Protein AF-A0A1J6I5M6-F1 (afdb_monomer)

Mean predicted aligned error: 16.81 Å

pLDDT: mean 74.79, std 13.59, range [48.59, 91.69]

Foldseek 3Di:
DDDDPPPPDDPPDDPPDPPPPPPPPPDPPDPDPDPPVVVVVVVVVVVVVVVLVVVLVVLLVVLVVCCVPPNPDPVSVVSVVVSVVSDDPVVSVVVVVVVVVVVD

InterPro domains:
  IPR003213 Cytochrome c oxidase, subunit VIb [PTHR46281] (52-98)
  IPR036549 Cytochrome c oxidase subunit 6B/Cytochrome c oxidase assembly factor 6-like superfamily [G3DSA:1.10.10.140] (27-102)
  IPR036549 Cytochrome c oxidase subunit 6B/Cytochrome c oxidase assembly factor 6-like superfamily [SSF47694] (51-98)
  IPR048280 Cytochrome oxidase c subunit VIb-like [PF02297] (52-100)

Secondary structure (DSSP, 8-state):
-----TT------PPPPP-------PPPPPPPTTSHHHHHHHHHHHHHHHHHHHHHHHHHHHHHHHHHHH-S-HHHHHHHHHHHHHS-HHHHHHHHHHHHHHT-

Organism: Nicotiana attenuata (NCBI:txid49451)

Radius of gyration: 31.46 Å; Cα contacts (8 Å, |Δi|>4): 23; chains: 1; bounding box: 78×56×49 Å

Sequence (104 aa):
MRARDVNKVAKGQQAPRPVHETGTVSKPPPPSSTDHQFETEERAKANAIADEIRHCYARFRHYHRCLEEKGKDSECEKIKKDYKSSCPSEWIEKWHEENVVRSR

Solvent-accessible surface area (backbone atoms only — not comparable to full-atom values): 6620 Å² total; per-residue (Å²): 139,82,84,80,78,82,83,76,66,80,82,74,79,76,74,79,76,76,83,78,74,80,72,81,72,74,75,75,76,79,77,78,88,80,66,71,66,61,62,52,50,54,50,48,49,55,48,53,52,52,50,51,53,50,54,41,52,54,46,50,51,48,31,53,52,36,40,73,78,68,37,96,39,75,66,36,54,49,46,47,52,53,39,62,73,74,33,66,66,74,58,54,54,56,49,51,55,50,51,57,60,74,74,107

Structure (mmCIF, N/CA/C/O backbone):
data_AF-A0A1J6I5M6-F1
#
_entry.id   AF-A0A1J6I5M6-F1
#
loop_
_atom_site.group_PDB
_atom_site.id
_atom_site.type_symbol
_atom_site.label_atom_id
_atom_site.label_alt_id
_atom_site.label_comp_id
_atom_site.label_asym_id
_atom_site.label_entity_id
_atom_site.label_seq_id
_atom_site.pdbx_PDB_ins_code
_atom_site.Cartn_x
_atom_site.Cartn_y
_atom_site.Cartn_z
_atom_site.occupancy
_atom_site.B_iso_or_equiv
_atom_site.auth_seq_id
_atom_site.auth_comp_id
_atom_site.auth_asym_id
_atom_site.auth_atom_id
_atom_site.pdbx_PDB_model_num
ATOM 1 N N . MET A 1 1 ? 64.372 -48.631 20.720 1.00 51.47 1 MET A N 1
ATOM 2 C CA . MET A 1 1 ? 63.480 -47.461 20.557 1.00 51.47 1 MET A CA 1
ATOM 3 C C . MET A 1 1 ? 64.326 -46.198 20.613 1.00 51.47 1 MET A C 1
ATOM 5 O O . MET A 1 1 ? 65.025 -46.011 21.598 1.00 51.47 1 MET A O 1
ATOM 9 N N . ARG A 1 2 ? 64.316 -45.354 19.577 1.00 56.97 2 ARG A N 1
ATOM 10 C CA . ARG A 1 2 ? 64.798 -43.968 19.688 1.00 56.97 2 ARG A CA 1
ATOM 11 C C . ARG A 1 2 ? 63.613 -43.066 19.372 1.00 56.97 2 ARG A C 1
ATOM 13 O O . ARG A 1 2 ? 63.184 -43.007 18.224 1.00 56.97 2 ARG A O 1
ATOM 20 N N . ALA A 1 3 ? 63.031 -42.472 20.410 1.00 59.72 3 ALA A N 1
ATOM 21 C CA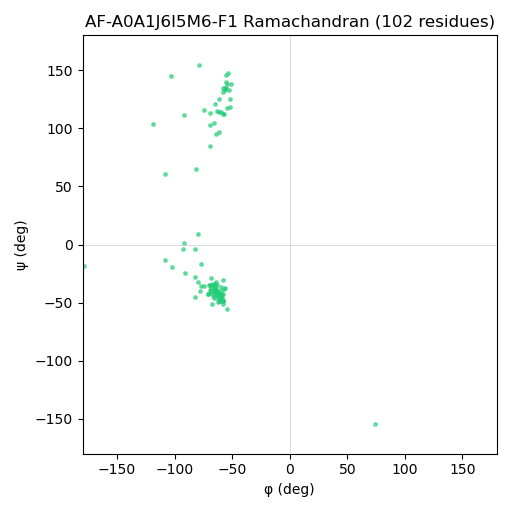 . ALA A 1 3 ? 61.957 -41.501 20.268 1.00 59.72 3 ALA A CA 1
ATOM 22 C C . ALA A 1 3 ? 62.497 -40.300 19.478 1.00 59.72 3 ALA A C 1
ATOM 24 O O . ALA A 1 3 ? 63.543 -39.753 19.828 1.00 59.72 3 ALA A O 1
ATOM 25 N N . ARG A 1 4 ? 61.838 -39.932 18.375 1.00 64.50 4 ARG A N 1
ATOM 26 C CA . ARG A 1 4 ? 62.148 -38.682 17.674 1.00 64.50 4 ARG A CA 1
ATOM 27 C C . ARG A 1 4 ? 61.577 -37.544 18.514 1.00 64.50 4 ARG A C 1
ATOM 29 O O . ARG A 1 4 ? 60.369 -37.482 18.711 1.00 64.50 4 ARG A O 1
ATOM 36 N N . ASP A 1 5 ? 62.458 -36.696 19.031 1.00 65.00 5 ASP A N 1
ATOM 37 C CA . ASP A 1 5 ? 62.101 -35.499 19.786 1.00 65.00 5 ASP A CA 1
ATOM 38 C C . ASP A 1 5 ? 61.382 -34.509 18.854 1.00 65.00 5 ASP A C 1
ATOM 40 O O . ASP A 1 5 ? 61.990 -33.901 17.973 1.00 65.00 5 ASP A O 1
ATOM 44 N N . VAL A 1 6 ? 60.059 -34.401 18.999 1.00 62.06 6 VAL A N 1
ATOM 45 C CA . VAL A 1 6 ? 59.201 -33.510 18.195 1.00 62.06 6 VAL A CA 1
ATOM 46 C C . VAL A 1 6 ? 59.238 -32.054 18.680 1.00 62.06 6 VAL A C 1
ATOM 48 O O . VAL A 1 6 ? 58.472 -31.224 18.199 1.00 62.06 6 VAL A O 1
ATOM 51 N N . ASN A 1 7 ? 60.138 -31.717 19.612 1.00 57.97 7 ASN A N 1
ATOM 52 C CA . ASN A 1 7 ? 60.205 -30.405 20.258 1.00 57.97 7 ASN A CA 1
ATOM 53 C C . ASN A 1 7 ? 61.149 -29.413 19.547 1.00 57.97 7 ASN A C 1
ATOM 55 O O . ASN A 1 7 ? 61.297 -28.266 19.960 1.00 57.97 7 ASN A O 1
ATOM 59 N N . LYS A 1 8 ? 61.767 -29.824 18.431 1.00 61.44 8 LYS A N 1
ATOM 60 C CA . LYS A 1 8 ? 62.542 -28.959 17.525 1.00 61.44 8 LYS A CA 1
ATOM 61 C C . LYS A 1 8 ? 61.805 -28.731 16.206 1.00 61.44 8 LYS A C 1
ATOM 63 O O . LYS A 1 8 ? 62.306 -29.059 15.134 1.00 61.44 8 LYS A O 1
ATOM 68 N N . VAL A 1 9 ? 60.618 -28.134 16.266 1.00 64.50 9 VAL A N 1
ATOM 69 C CA . VAL A 1 9 ? 60.074 -27.428 15.100 1.00 64.50 9 VAL A CA 1
ATOM 70 C C . VAL A 1 9 ? 60.512 -25.970 15.199 1.00 64.50 9 VAL A C 1
ATOM 72 O O . VAL A 1 9 ? 60.108 -25.237 16.099 1.00 64.50 9 VAL A O 1
ATOM 75 N N . ALA A 1 10 ? 61.399 -25.542 14.301 1.00 62.53 10 ALA A N 1
ATOM 76 C CA . ALA A 1 10 ? 61.684 -24.124 14.152 1.00 62.53 10 ALA A CA 1
ATOM 77 C C . ALA A 1 10 ? 60.385 -23.452 13.698 1.00 62.53 10 ALA A C 1
ATOM 79 O O . ALA A 1 10 ? 59.868 -23.748 12.620 1.00 62.53 10 ALA A O 1
ATOM 80 N N . LYS A 1 11 ? 59.823 -22.586 14.543 1.00 61.78 11 LYS A N 1
ATOM 81 C CA . LYS A 1 11 ? 58.653 -21.778 14.207 1.00 61.78 11 LYS A CA 1
ATOM 82 C C . LYS A 1 11 ? 59.104 -20.751 13.168 1.00 61.78 11 LYS A C 1
ATOM 84 O O . LYS A 1 11 ? 59.543 -19.661 13.521 1.00 61.78 11 LYS A O 1
A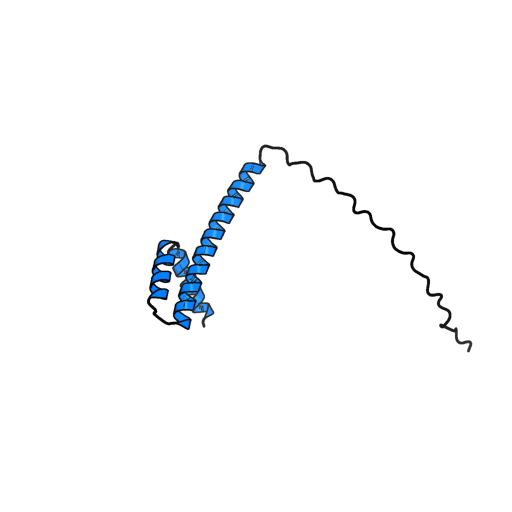TOM 89 N N . GLY A 1 12 ? 59.096 -21.152 11.897 1.00 63.09 12 GLY A N 1
ATOM 90 C CA . GLY A 1 12 ? 59.423 -20.279 10.779 1.00 63.09 12 GLY A CA 1
ATOM 91 C C . GLY A 1 12 ? 58.533 -19.047 10.858 1.00 63.09 12 GLY A C 1
ATOM 92 O O . GLY A 1 12 ? 57.308 -19.162 10.840 1.00 63.09 12 GLY A O 1
ATOM 93 N N . GLN A 1 13 ? 59.137 -17.875 11.023 1.00 65.88 13 GLN A N 1
ATOM 94 C CA . GLN A 1 13 ? 58.399 -16.627 10.928 1.00 65.88 13 GLN A CA 1
ATOM 95 C C . GLN A 1 13 ? 57.997 -16.465 9.466 1.00 65.88 13 GLN A C 1
ATOM 97 O O . GLN A 1 13 ? 58.846 -16.343 8.585 1.00 65.88 13 GLN A O 1
ATOM 102 N N . GLN A 1 14 ? 56.698 -16.539 9.197 1.00 64.31 14 GLN A N 1
ATOM 103 C CA . GLN A 1 14 ? 56.176 -16.251 7.873 1.00 64.31 14 GLN A CA 1
ATOM 104 C C . GLN A 1 14 ? 56.434 -14.769 7.588 1.00 64.31 14 GLN A C 1
ATOM 106 O O . GLN A 1 14 ? 56.005 -13.914 8.363 1.00 64.31 14 GLN A O 1
ATOM 111 N N . ALA A 1 15 ? 57.172 -14.472 6.515 1.00 65.62 15 ALA A N 1
ATOM 112 C CA . ALA A 1 15 ? 57.421 -13.094 6.108 1.00 65.62 15 ALA A CA 1
ATOM 113 C C . ALA A 1 15 ? 56.075 -12.359 5.938 1.00 65.62 15 ALA A C 1
ATOM 115 O O . ALA A 1 15 ? 55.127 -12.959 5.410 1.00 65.62 15 ALA A O 1
ATOM 116 N N . PRO A 1 16 ? 55.954 -11.095 6.387 1.00 69.19 16 PRO A N 1
ATOM 117 C CA . PRO A 1 16 ? 54.739 -10.330 6.164 1.00 69.19 16 PRO A CA 1
ATOM 118 C C . PRO A 1 16 ? 54.452 -10.293 4.663 1.00 69.19 16 PRO A C 1
ATOM 120 O O . PRO A 1 16 ? 55.356 -10.059 3.858 1.00 69.19 16 PRO A O 1
ATOM 123 N N . ARG A 1 17 ? 53.200 -10.566 4.281 1.00 57.75 17 ARG A N 1
ATOM 124 C CA . ARG A 1 17 ? 52.790 -10.464 2.877 1.00 57.75 17 ARG A CA 1
ATOM 125 C C . ARG A 1 17 ? 53.119 -9.049 2.379 1.00 57.75 17 ARG A C 1
ATOM 127 O O . ARG A 1 17 ? 52.814 -8.100 3.105 1.00 57.75 17 ARG A O 1
ATOM 134 N N . PRO A 1 18 ? 53.715 -8.889 1.182 1.00 69.19 18 PRO A N 1
ATOM 135 C CA . PRO A 1 18 ? 53.883 -7.569 0.595 1.00 69.19 18 PRO A CA 1
ATOM 136 C C . PRO A 1 18 ? 52.513 -6.896 0.507 1.00 69.19 18 PRO A C 1
ATOM 138 O O . PRO A 1 18 ? 51.503 -7.555 0.238 1.00 69.19 18 PRO A O 1
ATOM 141 N N . VAL A 1 19 ? 52.478 -5.598 0.796 1.00 61.72 19 VAL A N 1
ATOM 142 C CA . VAL A 1 19 ? 51.256 -4.799 0.721 1.00 61.72 19 VAL A CA 1
ATOM 143 C C . VAL A 1 19 ? 50.765 -4.886 -0.721 1.00 61.72 19 VAL A C 1
ATOM 145 O O . VAL A 1 19 ? 51.467 -4.470 -1.638 1.00 61.72 19 VAL A O 1
ATOM 148 N N . HIS A 1 20 ? 49.608 -5.507 -0.941 1.00 64.88 20 HIS A N 1
ATOM 149 C CA . HIS A 1 20 ? 48.981 -5.468 -2.253 1.00 64.88 20 HIS A CA 1
ATOM 150 C C . HIS A 1 20 ? 48.506 -4.032 -2.451 1.00 64.88 20 HIS A C 1
ATOM 152 O O . HIS A 1 20 ? 47.519 -3.621 -1.840 1.00 64.88 20 HIS A O 1
ATOM 158 N N . GLU A 1 21 ? 49.237 -3.250 -3.241 1.00 63.44 21 GLU A N 1
ATOM 159 C CA . GLU A 1 21 ? 48.730 -1.970 -3.712 1.00 63.44 21 GLU A CA 1
ATOM 160 C C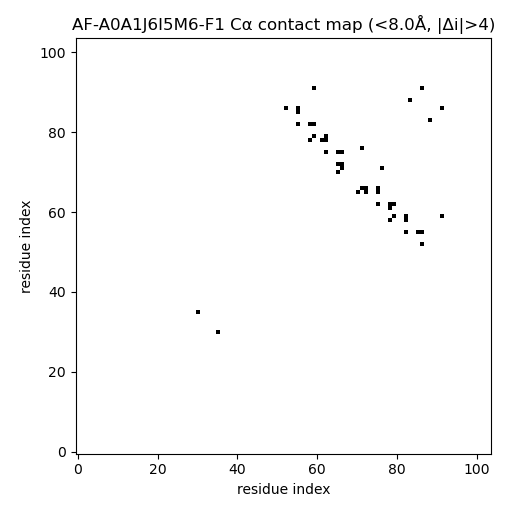 . GLU A 1 21 ? 47.492 -2.277 -4.544 1.00 63.44 21 GLU A C 1
ATOM 162 O O . GLU A 1 21 ? 47.563 -2.956 -5.570 1.00 63.44 21 GLU A O 1
ATOM 167 N N . THR A 1 22 ? 46.329 -1.847 -4.061 1.00 58.03 22 THR A N 1
ATOM 168 C CA . THR A 1 22 ? 45.099 -1.917 -4.836 1.00 58.03 22 THR A CA 1
ATOM 169 C C . THR A 1 22 ? 45.298 -1.010 -6.036 1.00 58.03 22 THR A C 1
ATOM 171 O O . THR A 1 22 ? 45.139 0.206 -5.933 1.00 58.03 22 THR A O 1
ATOM 174 N N . GLY A 1 23 ? 45.712 -1.590 -7.161 1.00 58.50 23 GLY A N 1
ATOM 175 C CA . GLY A 1 23 ? 45.763 -0.873 -8.420 1.00 58.50 23 GLY A CA 1
ATOM 176 C C . GLY A 1 23 ? 44.402 -0.228 -8.639 1.00 58.50 23 GLY A C 1
ATOM 177 O O . GLY A 1 23 ? 43.373 -0.903 -8.569 1.00 58.50 23 GLY A O 1
ATOM 178 N N . THR A 1 24 ? 44.383 1.086 -8.854 1.00 61.31 24 THR A N 1
ATOM 179 C CA . THR A 1 24 ? 43.181 1.770 -9.322 1.00 61.31 24 THR A CA 1
ATOM 180 C C . THR A 1 24 ? 42.854 1.174 -10.679 1.00 61.31 24 THR A C 1
ATOM 182 O O . THR A 1 24 ? 43.445 1.538 -11.695 1.00 61.31 24 THR A O 1
ATOM 185 N N . VAL A 1 25 ? 41.938 0.209 -10.694 1.00 63.03 25 VAL A N 1
ATOM 186 C CA . VAL A 1 25 ? 41.318 -0.259 -11.926 1.00 63.03 25 VAL A CA 1
ATOM 187 C C . VAL A 1 25 ? 40.677 0.981 -12.536 1.00 63.03 25 VAL A C 1
ATOM 189 O O . VAL A 1 25 ? 39.774 1.574 -11.940 1.00 63.03 25 VAL A O 1
ATOM 192 N N . SER A 1 26 ? 41.208 1.438 -13.673 1.00 64.50 26 SER A N 1
ATOM 193 C CA . SER A 1 26 ? 40.590 2.537 -14.412 1.00 64.50 26 SER A CA 1
ATOM 194 C C . SER A 1 26 ? 39.130 2.186 -14.645 1.00 64.50 26 SER A C 1
ATOM 196 O O . SER A 1 26 ? 38.806 1.059 -15.025 1.00 64.50 26 SER A O 1
ATOM 198 N N . LYS A 1 27 ? 38.251 3.153 -14.369 1.00 64.31 27 LYS A N 1
ATOM 199 C CA . LYS A 1 27 ? 36.819 3.006 -14.614 1.00 64.31 27 LYS A CA 1
ATOM 200 C C . LYS A 1 27 ? 36.620 2.527 -16.061 1.00 64.31 27 LYS A C 1
ATOM 202 O O . LYS A 1 27 ? 37.323 3.025 -16.944 1.00 64.31 27 LYS A O 1
ATOM 207 N N . PRO A 1 28 ? 35.705 1.574 -16.310 1.00 59.31 28 PRO A N 1
ATOM 208 C CA . PRO A 1 28 ? 35.397 1.144 -17.668 1.00 59.31 28 PRO A CA 1
ATOM 209 C C . PRO A 1 28 ? 35.040 2.364 -18.536 1.00 59.31 28 PRO A C 1
ATOM 211 O O . PRO A 1 28 ? 34.508 3.346 -18.001 1.00 59.31 28 PRO A O 1
ATOM 214 N N . PRO A 1 29 ? 35.358 2.341 -19.845 1.00 56.50 29 PRO A N 1
ATOM 215 C CA . PRO A 1 29 ? 35.026 3.445 -20.736 1.00 56.50 29 PRO A CA 1
ATOM 216 C C . PRO A 1 29 ? 33.520 3.733 -20.662 1.00 56.50 29 PRO A C 1
ATOM 218 O O . PRO A 1 29 ? 32.735 2.795 -20.479 1.00 56.50 29 PRO A O 1
ATOM 221 N N . PRO A 1 30 ? 33.099 5.007 -20.781 1.00 60.66 30 PRO A N 1
ATOM 222 C CA . PRO A 1 30 ? 31.683 5.321 -20.840 1.00 60.66 30 PRO A CA 1
ATOM 223 C C . PRO A 1 30 ? 31.067 4.532 -22.002 1.00 60.66 30 PRO A C 1
ATOM 225 O O . PRO A 1 30 ? 31.670 4.473 -23.081 1.00 60.66 30 PRO A O 1
ATOM 228 N N . PRO A 1 31 ? 29.907 3.891 -21.798 1.00 56.75 31 PRO A N 1
ATOM 229 C CA . PRO A 1 31 ? 29.245 3.195 -22.882 1.00 56.75 31 PRO A CA 1
ATOM 230 C C . PRO A 1 31 ? 28.960 4.189 -24.007 1.00 56.75 31 PRO A C 1
ATOM 232 O O . PRO A 1 31 ? 28.544 5.322 -23.761 1.00 56.75 31 PRO A O 1
ATOM 235 N N . SER A 1 32 ? 29.259 3.763 -25.234 1.00 54.66 32 SER A N 1
ATOM 236 C CA . SER A 1 32 ? 29.109 4.565 -26.443 1.00 54.66 32 SER A CA 1
ATOM 237 C C . SER A 1 32 ? 27.690 5.139 -26.515 1.00 54.66 32 SER A C 1
ATOM 239 O O . SER A 1 32 ? 26.703 4.404 -26.513 1.00 54.66 32 SER A O 1
ATOM 241 N N . SER A 1 33 ? 27.602 6.469 -26.499 1.00 62.53 33 SER A N 1
ATOM 242 C CA . SER A 1 33 ? 26.361 7.233 -26.537 1.00 62.53 33 SER A CA 1
ATOM 243 C C . SER A 1 33 ? 25.546 6.870 -27.772 1.00 62.53 33 SER A C 1
ATOM 245 O O . SER A 1 33 ? 25.978 7.180 -28.877 1.00 62.53 33 SER A O 1
ATOM 247 N N . THR A 1 34 ? 24.390 6.232 -27.582 1.00 57.56 34 THR A N 1
ATOM 248 C CA . THR A 1 34 ? 23.094 6.539 -28.238 1.00 57.56 34 THR A CA 1
ATOM 249 C C . THR A 1 34 ? 21.982 5.601 -27.722 1.00 57.56 34 THR A C 1
ATOM 251 O O . THR A 1 34 ? 20.825 5.993 -27.758 1.00 57.56 34 THR A O 1
ATOM 254 N N . ASP A 1 35 ? 22.298 4.451 -27.106 1.00 54.22 35 ASP A N 1
ATOM 255 C CA . ASP A 1 35 ? 21.259 3.491 -26.655 1.00 54.22 35 ASP A CA 1
ATOM 256 C C . ASP A 1 35 ? 20.932 3.508 -25.141 1.00 54.22 35 ASP A C 1
ATOM 258 O O . ASP A 1 35 ? 19.869 3.081 -24.710 1.00 54.22 35 ASP A O 1
ATOM 262 N N . HIS A 1 36 ? 21.800 4.051 -24.280 1.00 52.88 36 HIS A N 1
ATOM 263 C CA . HIS A 1 36 ? 21.630 3.909 -22.817 1.00 52.88 36 HIS A CA 1
ATOM 264 C C . HIS A 1 36 ? 20.647 4.888 -22.152 1.00 52.88 36 HIS A C 1
ATOM 266 O O . HIS A 1 36 ? 20.405 4.810 -20.943 1.00 5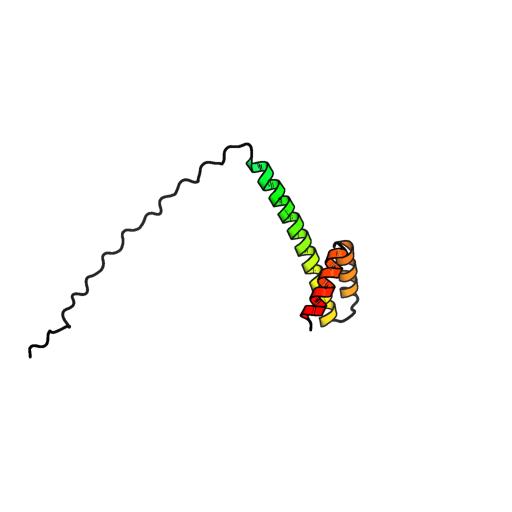2.88 36 HIS A O 1
ATOM 272 N N . GLN A 1 37 ? 20.080 5.826 -22.910 1.00 52.69 37 GLN A N 1
ATOM 273 C CA . GLN A 1 37 ? 19.092 6.766 -22.371 1.00 52.69 37 GLN A CA 1
ATOM 274 C C . GLN A 1 37 ? 17.683 6.158 -22.325 1.00 52.69 37 GLN A C 1
ATOM 276 O O . GLN A 1 37 ? 16.919 6.484 -21.425 1.00 52.69 37 GLN A O 1
ATOM 281 N N . PHE A 1 38 ? 17.364 5.210 -23.212 1.00 48.59 38 PHE A N 1
ATOM 282 C CA . PHE A 1 38 ? 16.033 4.599 -23.266 1.00 48.59 38 PHE A CA 1
ATOM 283 C C . PHE A 1 38 ? 15.830 3.541 -22.163 1.00 48.59 38 PHE A C 1
ATOM 285 O O . PHE A 1 38 ? 14.796 3.523 -21.496 1.00 48.59 38 PHE A O 1
ATOM 292 N N . GLU A 1 39 ? 16.855 2.727 -21.875 1.00 54.91 39 GLU A N 1
ATOM 293 C CA . GLU A 1 39 ? 16.809 1.710 -20.806 1.00 54.91 39 GLU A CA 1
ATOM 294 C C . GLU A 1 39 ? 16.713 2.309 -19.393 1.00 54.91 39 GLU A C 1
ATOM 296 O O . GLU A 1 39 ? 16.088 1.733 -18.499 1.00 54.91 39 GLU A O 1
ATOM 301 N N . THR A 1 40 ? 17.333 3.469 -19.160 1.00 63.97 40 THR A N 1
ATOM 302 C CA . THR A 1 40 ? 17.331 4.111 -17.837 1.00 63.97 40 THR A CA 1
ATOM 303 C C . THR A 1 40 ? 16.007 4.804 -17.536 1.00 63.97 40 THR A C 1
ATOM 305 O O . THR A 1 40 ? 15.542 4.742 -16.397 1.00 63.97 40 THR A O 1
ATOM 308 N N . GLU A 1 41 ? 15.357 5.390 -18.542 1.00 69.00 41 GLU A N 1
ATOM 309 C CA . GLU A 1 41 ? 14.045 6.022 -18.395 1.00 69.00 41 GLU A CA 1
ATOM 310 C C . GLU A 1 41 ? 12.923 5.001 -18.189 1.00 69.00 41 GLU A C 1
ATOM 312 O O . GLU A 1 41 ? 12.071 5.189 -17.319 1.00 69.00 41 GLU A O 1
ATOM 317 N N . GLU A 1 42 ? 12.926 3.895 -18.937 1.00 77.38 42 GLU A N 1
ATOM 318 C CA . GLU A 1 42 ? 11.923 2.839 -18.776 1.00 77.38 42 GLU A CA 1
ATOM 319 C C . GLU A 1 42 ? 12.057 2.150 -17.413 1.00 77.38 42 GLU A C 1
ATOM 321 O O . GLU A 1 42 ? 11.072 1.974 -16.690 1.00 77.38 42 GLU A O 1
ATOM 326 N N . ARG A 1 43 ? 13.291 1.867 -16.984 1.00 77.06 43 ARG A N 1
ATOM 327 C CA . ARG A 1 43 ? 13.563 1.338 -15.644 1.00 77.06 43 ARG A CA 1
ATOM 328 C C . ARG A 1 43 ? 13.194 2.328 -14.539 1.00 77.06 43 ARG A C 1
ATOM 330 O O . ARG A 1 43 ? 12.683 1.910 -13.502 1.00 77.06 43 ARG A O 1
ATOM 337 N N . ALA A 1 44 ? 13.425 3.626 -14.735 1.00 81.94 44 ALA A N 1
ATOM 338 C CA . ALA A 1 44 ? 13.009 4.654 -13.784 1.00 81.94 44 ALA A CA 1
ATOM 339 C C . ALA A 1 44 ? 11.480 4.732 -13.669 1.00 81.94 44 ALA A C 1
ATOM 341 O O . ALA A 1 44 ? 10.967 4.810 -12.556 1.00 81.94 44 ALA A O 1
ATOM 342 N N . LYS A 1 45 ? 10.750 4.625 -14.785 1.00 82.38 45 LYS A N 1
ATOM 343 C CA . LYS A 1 45 ? 9.280 4.545 -14.788 1.00 82.38 45 LYS A CA 1
ATOM 344 C C . LYS A 1 45 ? 8.784 3.288 -14.078 1.00 82.38 45 LYS A C 1
ATOM 346 O O . LYS A 1 45 ? 7.915 3.391 -13.220 1.00 82.38 45 LYS A O 1
ATOM 351 N N . ALA A 1 46 ? 9.369 2.123 -14.357 1.00 82.62 46 ALA A N 1
ATOM 352 C CA . ALA A 1 46 ? 9.025 0.880 -13.666 1.00 82.62 46 ALA A CA 1
ATOM 353 C C . ALA A 1 46 ? 9.279 0.970 -12.149 1.00 82.62 46 ALA A C 1
ATOM 355 O O . ALA A 1 46 ? 8.458 0.518 -11.351 1.00 82.62 46 ALA A O 1
ATOM 356 N N . ASN A 1 47 ? 10.384 1.601 -11.741 1.00 84.44 47 ASN A N 1
ATOM 357 C CA . ASN A 1 47 ? 10.683 1.847 -10.332 1.00 84.44 47 ASN A CA 1
ATOM 358 C C . ASN A 1 47 ? 9.692 2.829 -9.696 1.00 84.44 47 ASN A C 1
ATOM 360 O O . ASN A 1 47 ? 9.204 2.545 -8.608 1.00 84.44 47 ASN A O 1
ATOM 364 N N . ALA A 1 48 ? 9.356 3.927 -10.380 1.00 87.00 48 ALA A N 1
ATOM 365 C CA . ALA A 1 48 ? 8.389 4.912 -9.901 1.00 87.00 48 ALA A CA 1
ATOM 366 C C . ALA A 1 48 ? 7.003 4.286 -9.695 1.00 87.00 48 ALA A C 1
ATOM 368 O O . ALA A 1 48 ? 6.399 4.474 -8.642 1.00 87.00 48 ALA A O 1
ATOM 369 N N . ILE A 1 49 ? 6.553 3.462 -10.649 1.00 86.12 49 ILE A N 1
ATOM 370 C CA . ILE A 1 49 ? 5.325 2.673 -10.510 1.00 86.12 49 ILE A CA 1
ATOM 371 C C . ILE A 1 49 ? 5.439 1.779 -9.275 1.00 86.12 49 ILE A C 1
ATOM 373 O O . ILE A 1 49 ? 4.566 1.818 -8.416 1.00 86.12 49 ILE A O 1
ATOM 377 N N . ALA A 1 50 ? 6.529 1.017 -9.132 1.00 86.12 50 ALA A N 1
ATOM 378 C CA . ALA A 1 50 ? 6.739 0.135 -7.986 1.00 86.12 50 ALA A CA 1
ATOM 379 C C . ALA A 1 50 ? 6.749 0.882 -6.636 1.00 86.12 50 ALA A C 1
ATOM 381 O O . ALA A 1 50 ? 6.239 0.354 -5.646 1.00 86.12 50 ALA A O 1
ATOM 382 N N . ASP A 1 51 ? 7.303 2.092 -6.576 1.00 88.19 51 ASP A N 1
ATOM 383 C CA . ASP A 1 51 ? 7.291 2.934 -5.377 1.00 88.19 51 ASP A CA 1
ATOM 384 C C . ASP A 1 51 ? 5.886 3.435 -5.035 1.00 88.19 51 ASP A C 1
ATOM 386 O O . ASP A 1 51 ? 5.506 3.430 -3.861 1.00 88.19 51 ASP A O 1
ATOM 390 N N . GLU A 1 52 ? 5.074 3.758 -6.040 1.00 87.56 52 GLU A N 1
ATOM 391 C CA . GLU A 1 52 ? 3.661 4.088 -5.859 1.00 87.56 52 GLU A CA 1
ATOM 392 C C . GLU A 1 52 ? 2.874 2.893 -5.291 1.00 87.56 52 GLU A C 1
ATOM 394 O O . GLU A 1 52 ? 2.148 3.043 -4.301 1.00 87.56 52 GLU A O 1
ATOM 399 N N . ILE A 1 53 ? 3.109 1.675 -5.809 1.00 88.81 53 ILE A N 1
ATOM 400 C CA . ILE A 1 53 ? 2.522 0.437 -5.256 1.00 88.81 53 ILE A CA 1
ATOM 401 C C . IL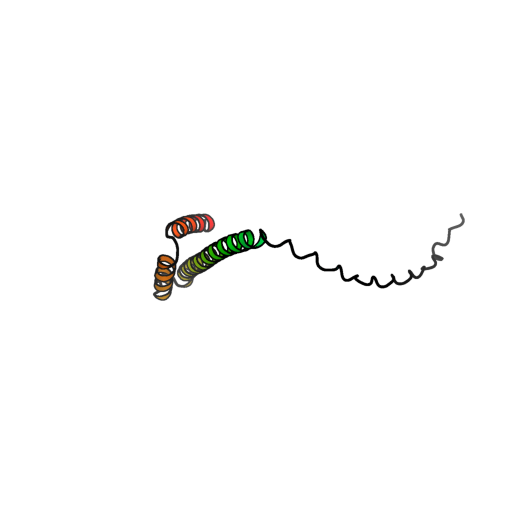E A 1 53 ? 2.909 0.266 -3.784 1.00 88.81 53 ILE A C 1
ATOM 403 O O . ILE A 1 53 ? 2.056 -0.008 -2.936 1.00 88.81 53 ILE A O 1
ATOM 407 N N . ARG A 1 54 ? 4.197 0.431 -3.455 1.00 88.81 54 ARG A N 1
ATOM 408 C CA . ARG A 1 54 ? 4.700 0.287 -2.079 1.00 88.81 54 ARG A CA 1
ATOM 409 C C . ARG A 1 54 ? 4.078 1.318 -1.144 1.00 88.81 54 ARG A C 1
ATOM 411 O O . ARG A 1 54 ? 3.709 0.960 -0.024 1.00 88.81 54 ARG A O 1
ATOM 418 N N . HIS A 1 55 ? 3.948 2.568 -1.588 1.00 90.06 55 HIS A N 1
ATOM 419 C CA . HIS A 1 55 ? 3.324 3.636 -0.809 1.00 90.06 55 HIS A CA 1
ATOM 420 C C . HIS A 1 55 ? 1.862 3.307 -0.494 1.00 90.06 55 HIS A C 1
ATOM 422 O O . HIS A 1 55 ? 1.438 3.348 0.665 1.00 90.06 55 HIS A O 1
ATOM 428 N N . CYS A 1 56 ? 1.117 2.900 -1.520 1.00 91.69 56 CYS A N 1
ATOM 429 C CA . CYS A 1 56 ? -0.263 2.463 -1.398 1.00 91.69 56 CYS A CA 1
ATOM 430 C C . CYS A 1 56 ? -0.408 1.281 -0.417 1.00 91.69 56 CYS A C 1
ATOM 432 O O . CYS A 1 56 ? -1.206 1.332 0.525 1.00 91.69 56 CYS A O 1
ATOM 434 N N . TYR A 1 57 ? 0.428 0.249 -0.562 1.00 90.00 57 TYR A N 1
ATOM 435 C CA . TYR A 1 57 ? 0.399 -0.933 0.300 1.00 90.00 57 TYR A CA 1
ATOM 436 C C . TYR A 1 57 ? 0.740 -0.622 1.765 1.00 90.00 57 TYR A C 1
ATOM 438 O O . TYR A 1 57 ? 0.117 -1.151 2.690 1.00 90.00 57 TYR A O 1
ATOM 446 N N . ALA A 1 58 ? 1.709 0.266 2.007 1.00 91.25 58 ALA A N 1
ATOM 447 C CA . ALA A 1 58 ? 2.055 0.702 3.356 1.00 91.25 58 ALA A CA 1
ATOM 448 C C . ALA A 1 58 ? 0.860 1.366 4.056 1.00 91.25 58 ALA A C 1
ATOM 450 O O . ALA A 1 58 ? 0.586 1.066 5.221 1.00 91.25 58 ALA A O 1
ATOM 451 N N . ARG A 1 59 ? 0.110 2.210 3.336 1.00 90.88 59 ARG A N 1
ATOM 452 C CA . ARG A 1 59 ? -1.081 2.880 3.870 1.00 90.88 59 ARG A CA 1
ATOM 453 C C . ARG A 1 59 ? -2.241 1.909 4.110 1.00 90.88 59 ARG A C 1
ATOM 455 O O . ARG A 1 59 ? -2.894 2.004 5.148 1.00 90.88 59 ARG A O 1
ATOM 462 N N . PHE A 1 60 ? -2.444 0.936 3.221 1.00 91.19 60 PHE A N 1
ATOM 463 C CA . PHE A 1 60 ? -3.416 -0.145 3.414 1.00 91.19 60 PHE A CA 1
ATOM 464 C C . PHE A 1 60 ? -3.138 -0.945 4.698 1.00 91.19 60 PHE A C 1
ATOM 466 O O . PHE A 1 60 ? -4.024 -1.110 5.537 1.00 91.19 60 PHE A O 1
ATOM 473 N N . ARG A 1 61 ? -1.887 -1.370 4.927 1.00 90.38 61 ARG A N 1
ATOM 474 C CA . ARG A 1 61 ? -1.523 -2.075 6.170 1.00 90.38 61 ARG A CA 1
ATOM 475 C C . ARG A 1 61 ? -1.652 -1.203 7.411 1.00 90.38 61 ARG A C 1
ATOM 477 O O . ARG A 1 61 ? -2.004 -1.709 8.471 1.00 90.38 61 ARG A O 1
ATOM 484 N N . HIS A 1 62 ? -1.376 0.093 7.291 1.00 90.44 62 HIS A N 1
ATOM 485 C CA . HIS A 1 62 ? -1.553 1.025 8.399 1.00 90.44 62 HIS A CA 1
ATOM 486 C C . HIS A 1 62 ? -3.022 1.113 8.836 1.00 90.44 62 HIS A C 1
ATOM 488 O O . HIS A 1 62 ? -3.299 1.089 10.032 1.00 90.44 62 HIS A O 1
ATOM 494 N N . TYR A 1 63 ? -3.963 1.119 7.884 1.00 91.00 63 TYR A N 1
ATOM 495 C CA . TYR A 1 63 ? -5.393 1.036 8.187 1.00 91.00 63 TYR A CA 1
ATOM 496 C C . TYR A 1 63 ? -5.760 -0.255 8.924 1.00 91.00 63 TYR A C 1
ATOM 498 O O . TYR A 1 63 ? -6.440 -0.194 9.945 1.00 91.00 63 TYR A O 1
ATOM 506 N N . HIS A 1 64 ? -5.302 -1.410 8.436 1.00 88.75 64 HIS A N 1
ATOM 507 C CA . HIS A 1 64 ? -5.609 -2.691 9.074 1.00 88.75 64 HIS A CA 1
ATOM 508 C C . HIS A 1 64 ? -5.040 -2.777 10.493 1.00 88.75 64 HIS A C 1
ATOM 510 O O . HIS A 1 64 ? -5.773 -3.131 11.409 1.00 88.75 64 HIS A O 1
ATOM 516 N N . ARG A 1 65 ? -3.802 -2.316 10.706 1.00 89.44 65 ARG A N 1
ATOM 517 C CA . ARG A 1 65 ? -3.225 -2.218 12.052 1.00 89.44 65 ARG A CA 1
ATOM 518 C C . ARG A 1 65 ? -4.033 -1.281 12.960 1.00 89.44 65 ARG A C 1
ATOM 520 O O . ARG A 1 65 ? -4.291 -1.616 14.108 1.00 89.44 65 ARG A O 1
ATOM 527 N N . CYS A 1 66 ? -4.469 -0.130 12.440 1.00 90.81 66 CYS A N 1
ATOM 528 C CA . CYS A 1 66 ? -5.321 0.810 13.175 1.00 90.81 66 CYS A CA 1
ATOM 529 C C . CYS A 1 66 ? -6.631 0.145 13.628 1.00 90.81 66 CYS A C 1
ATOM 531 O O . CYS A 1 66 ? -7.039 0.314 14.776 1.00 90.81 66 CYS A O 1
ATOM 533 N N . LEU A 1 67 ? -7.255 -0.656 12.756 1.00 88.94 67 LEU A N 1
ATOM 534 C CA . LEU A 1 67 ? -8.455 -1.419 13.098 1.00 88.94 67 LEU A CA 1
ATOM 535 C C . LEU A 1 67 ? -8.200 -2.484 14.171 1.00 88.94 67 LEU A C 1
ATOM 537 O O . LEU A 1 67 ? -9.059 -2.672 15.027 1.00 88.94 67 LEU A O 1
ATOM 541 N N . GLU A 1 68 ? -7.059 -3.174 14.128 1.00 86.62 68 GLU A N 1
ATOM 542 C CA . GLU A 1 68 ? -6.697 -4.204 15.111 1.00 86.62 68 GLU A CA 1
ATOM 543 C C . GLU A 1 68 ? -6.401 -3.612 16.497 1.00 86.62 68 GLU A C 1
ATOM 545 O O . GLU A 1 68 ? -6.839 -4.163 17.503 1.00 86.62 68 GLU A O 1
ATOM 550 N N . GLU A 1 69 ? -5.686 -2.483 16.563 1.00 87.31 69 GLU A N 1
ATOM 551 C CA . GLU A 1 69 ? -5.279 -1.865 17.833 1.00 87.31 69 GLU A CA 1
ATOM 552 C C . GLU A 1 69 ? -6.380 -1.000 18.461 1.00 87.31 69 GLU A C 1
ATOM 554 O O . GLU A 1 69 ? -6.609 -1.060 19.669 1.00 87.31 69 GLU A O 1
ATOM 559 N N . LYS A 1 70 ? -7.041 -0.158 17.656 1.00 80.44 70 LYS A N 1
ATOM 560 C CA . LYS A 1 70 ? -7.978 0.872 18.137 1.00 80.44 70 LYS A CA 1
ATOM 561 C C . LYS A 1 70 ? -9.444 0.554 17.837 1.00 80.44 70 LYS A C 1
ATOM 563 O O . LYS A 1 70 ? -10.333 1.202 18.386 1.00 80.44 70 LYS A O 1
ATOM 568 N N . GLY A 1 71 ? -9.726 -0.418 16.971 1.00 78.00 71 GLY A N 1
ATOM 569 C CA . GLY A 1 71 ? -11.077 -0.668 16.476 1.00 78.00 71 GLY A CA 1
ATOM 570 C C . GLY A 1 71 ? -11.528 0.379 15.453 1.00 78.00 71 GLY A C 1
ATOM 571 O O . GLY A 1 71 ? -10.729 0.984 14.739 1.00 78.00 71 GLY A O 1
ATOM 572 N N . LYS A 1 72 ? -12.844 0.586 15.333 1.00 75.56 72 LYS A N 1
ATOM 573 C CA . LYS A 1 72 ? -13.439 1.486 14.330 1.00 75.56 72 LYS A CA 1
ATOM 574 C C . LYS A 1 72 ? -13.380 2.951 14.782 1.00 75.56 72 LYS A C 1
ATOM 576 O O . LYS A 1 72 ? -14.407 3.574 15.035 1.00 75.56 72 LYS A O 1
ATOM 581 N N . ASP A 1 73 ? -12.161 3.469 14.900 1.00 83.19 73 ASP A N 1
ATOM 582 C CA . ASP A 1 73 ? -11.883 4.851 15.284 1.00 83.19 73 ASP A CA 1
ATOM 583 C C . ASP A 1 73 ? -12.073 5.832 14.109 1.00 83.19 73 ASP A C 1
ATOM 585 O O . ASP A 1 73 ? -11.929 5.485 12.929 1.00 83.19 73 ASP A O 1
ATOM 589 N N . SER A 1 74 ? -12.364 7.091 14.438 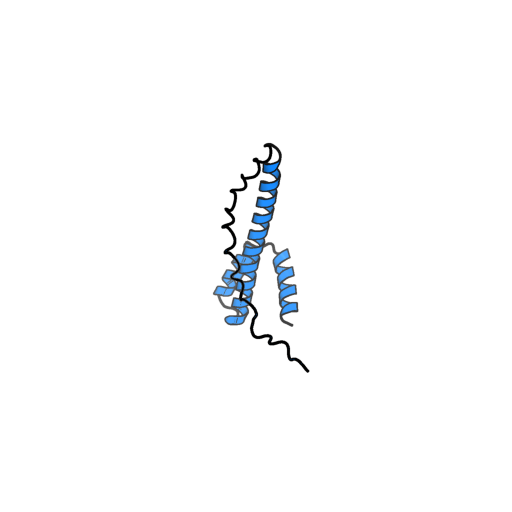1.00 79.94 74 SER A N 1
ATOM 590 C CA . SER A 1 74 ? -12.446 8.206 13.490 1.00 79.94 74 SER A CA 1
ATOM 591 C C . SER A 1 74 ? -11.151 8.433 12.694 1.00 79.94 74 SER A C 1
ATOM 593 O O . SER A 1 74 ? -11.203 8.853 11.537 1.00 79.94 74 SER A O 1
ATOM 595 N N . GLU A 1 75 ? -9.991 8.129 13.279 1.00 84.69 75 GLU A N 1
ATOM 596 C CA . GLU A 1 75 ? -8.677 8.206 12.638 1.00 84.69 75 GLU A CA 1
ATOM 597 C C . GLU A 1 75 ? -8.509 7.107 11.581 1.00 84.69 75 GLU A C 1
ATOM 599 O O . GLU A 1 75 ? -8.099 7.389 10.451 1.00 84.69 75 GLU A O 1
ATOM 604 N N . CYS A 1 76 ? -8.939 5.878 11.887 1.00 89.06 76 CYS A N 1
ATOM 605 C CA . CYS A 1 76 ? -8.893 4.769 10.935 1.00 89.06 76 CYS A CA 1
ATOM 606 C C . CYS A 1 76 ? -9.818 5.022 9.728 1.00 89.06 76 CYS A C 1
ATOM 608 O O . CYS A 1 76 ? -9.464 4.691 8.598 1.00 89.06 76 CYS A O 1
ATOM 610 N N . GLU A 1 77 ? -10.981 5.657 9.919 1.00 88.62 77 GLU A N 1
ATOM 611 C CA . GLU A 1 77 ? -11.880 6.030 8.811 1.00 88.62 77 GLU A CA 1
ATOM 612 C C . GLU A 1 77 ? -11.294 7.128 7.899 1.00 88.62 77 GLU A C 1
ATOM 614 O O . GLU A 1 77 ? -11.577 7.133 6.698 1.00 88.62 77 GLU A O 1
ATOM 619 N N . LYS A 1 78 ? -10.438 8.023 8.415 1.00 89.38 78 LYS A N 1
ATOM 620 C CA . LYS A 1 78 ? -9.688 8.976 7.573 1.00 89.38 78 LYS A CA 1
ATOM 621 C C . LYS A 1 78 ? -8.674 8.242 6.701 1.00 89.38 78 LYS A C 1
ATOM 623 O O . LYS A 1 78 ? -8.735 8.364 5.482 1.00 89.38 78 LYS A O 1
ATOM 628 N N . ILE A 1 79 ? -7.845 7.385 7.309 1.00 89.38 79 ILE A N 1
ATOM 629 C CA . ILE A 1 79 ? -6.851 6.563 6.596 1.00 89.38 79 ILE A CA 1
ATOM 630 C C . ILE A 1 79 ? -7.537 5.711 5.518 1.00 89.38 79 ILE A C 1
ATOM 632 O O . ILE A 1 79 ? -7.014 5.566 4.413 1.00 89.38 79 ILE A O 1
ATOM 636 N N . LYS A 1 80 ? -8.739 5.200 5.812 1.00 90.44 80 LYS A N 1
ATOM 637 C CA . LYS A 1 80 ? -9.569 4.443 4.873 1.00 90.44 80 LYS A CA 1
ATOM 638 C C . LYS A 1 80 ? -9.945 5.216 3.623 1.00 90.44 80 LYS A C 1
ATOM 640 O O . LYS A 1 80 ? -9.864 4.671 2.526 1.00 90.44 80 LYS A O 1
ATOM 645 N N . LYS A 1 81 ? -10.393 6.460 3.786 1.00 89.81 81 LYS A N 1
ATOM 646 C CA . LYS A 1 81 ? -10.731 7.326 2.653 1.00 89.81 81 LYS A CA 1
ATOM 647 C C . LYS A 1 81 ? -9.481 7.658 1.850 1.00 89.81 81 LYS A C 1
ATOM 649 O O . LYS A 1 81 ? -9.506 7.488 0.638 1.00 89.81 81 LYS A O 1
ATOM 654 N N . ASP A 1 82 ? -8.402 8.018 2.539 1.00 89.75 82 ASP A N 1
ATOM 655 C CA . ASP A 1 82 ? -7.105 8.335 1.945 1.00 89.75 82 ASP A CA 1
ATOM 656 C C . ASP A 1 82 ? -6.577 7.206 1.047 1.00 89.75 82 ASP A C 1
ATOM 658 O O . ASP A 1 82 ? -6.306 7.4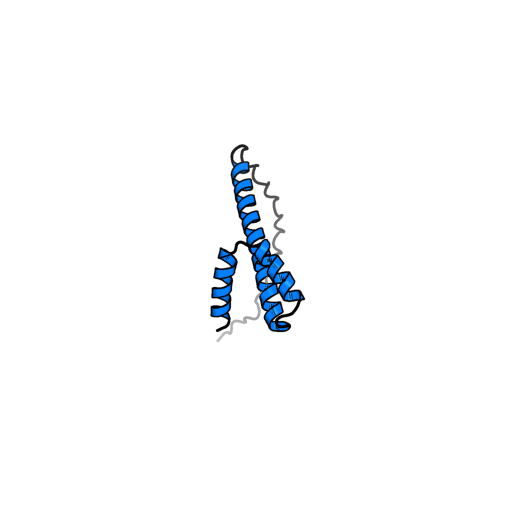36 -0.131 1.00 89.75 82 ASP A O 1
ATOM 662 N N . TYR A 1 83 ? -6.452 5.970 1.556 1.00 89.25 83 TYR A N 1
ATOM 663 C CA . TYR A 1 83 ? -5.929 4.886 0.714 1.00 89.25 83 TYR A CA 1
ATOM 664 C C . TYR A 1 83 ? -6.911 4.501 -0.392 1.00 89.25 83 TYR A C 1
ATOM 666 O O . TYR A 1 83 ? -6.467 4.203 -1.491 1.00 89.25 83 TYR A O 1
ATOM 674 N N . LYS A 1 84 ? -8.231 4.548 -0.162 1.00 88.50 84 LYS A N 1
ATOM 675 C CA . LYS A 1 84 ? -9.215 4.244 -1.215 1.00 88.50 84 LYS A CA 1
ATOM 676 C C . LYS A 1 84 ? -9.184 5.234 -2.376 1.00 88.50 84 LYS A C 1
ATOM 678 O O . LYS A 1 84 ? -9.478 4.832 -3.493 1.00 88.50 84 LYS A O 1
ATOM 683 N N . SER A 1 85 ? -8.867 6.505 -2.123 1.00 87.44 85 SER A N 1
ATOM 684 C CA . SER A 1 85 ? -8.735 7.510 -3.184 1.00 87.44 85 SER A CA 1
ATOM 685 C C . SER A 1 85 ? -7.405 7.436 -3.925 1.00 87.44 85 SER A C 1
ATOM 687 O O . SER A 1 85 ? -7.353 7.767 -5.103 1.00 87.44 85 SER A O 1
ATOM 689 N N . SER A 1 86 ? -6.330 7.039 -3.240 1.00 83.81 86 SER A N 1
ATOM 690 C CA . SER A 1 86 ? -4.984 7.021 -3.823 1.00 83.81 86 SER A CA 1
ATOM 691 C C . SER A 1 86 ? -4.626 5.691 -4.486 1.00 83.81 86 SER A C 1
ATOM 693 O O . SER A 1 86 ? -3.759 5.663 -5.348 1.00 83.81 86 SER A O 1
ATOM 695 N N . CYS A 1 87 ? -5.252 4.588 -4.077 1.00 89.69 87 CYS A N 1
ATOM 696 C CA . CYS A 1 87 ? -4.911 3.246 -4.534 1.00 89.69 87 CYS A CA 1
ATOM 697 C C . CYS A 1 87 ? -5.899 2.707 -5.579 1.00 89.69 87 CYS A C 1
ATOM 699 O O . CYS A 1 87 ? -7.110 2.892 -5.427 1.00 89.69 87 CYS A O 1
ATOM 701 N N . PRO A 1 88 ? -5.426 1.926 -6.568 1.00 88.19 88 PRO A N 1
ATOM 702 C CA . PRO A 1 88 ? -6.299 1.139 -7.433 1.00 88.19 88 PRO A CA 1
ATOM 703 C C . PRO A 1 88 ? -7.159 0.173 -6.608 1.00 88.19 88 PRO A C 1
ATOM 705 O O . PRO A 1 88 ? -6.639 -0.563 -5.767 1.00 88.19 88 PRO A O 1
ATOM 708 N N . SER A 1 89 ? -8.472 0.145 -6.858 1.00 84.44 89 SER A N 1
ATOM 709 C CA . SER A 1 89 ? -9.401 -0.705 -6.090 1.00 84.44 89 SER A CA 1
ATOM 710 C C . SER A 1 89 ? -9.115 -2.202 -6.254 1.00 84.44 89 SER A C 1
ATOM 712 O O . SER A 1 89 ? -9.178 -2.936 -5.272 1.00 84.44 89 SER A O 1
ATOM 714 N N . GLU A 1 90 ? -8.683 -2.625 -7.445 1.00 86.75 90 GLU A N 1
ATOM 715 C CA . GLU A 1 90 ? -8.333 -4.021 -7.749 1.00 86.75 90 GLU A CA 1
ATOM 716 C C . GLU A 1 90 ? -7.240 -4.576 -6.814 1.00 86.75 90 GLU A C 1
ATOM 718 O O . GLU A 1 90 ? -7.295 -5.724 -6.373 1.00 86.75 90 GLU A O 1
ATOM 723 N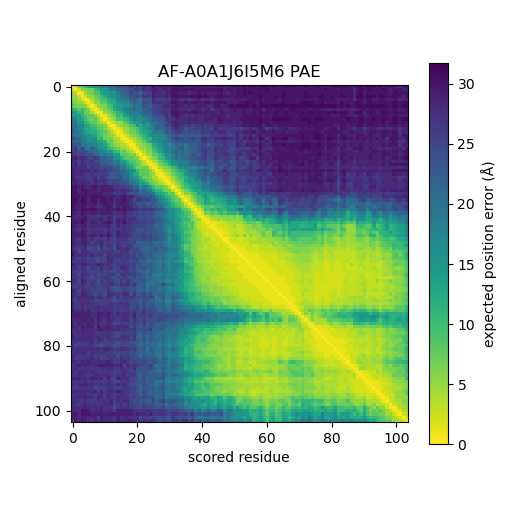 N . TRP A 1 91 ? -6.248 -3.756 -6.452 1.00 84.38 91 TRP A N 1
ATOM 724 C CA . TRP A 1 91 ? -5.166 -4.194 -5.564 1.00 84.38 91 TRP A CA 1
ATOM 725 C C . TRP A 1 91 ? -5.613 -4.304 -4.113 1.00 84.38 91 TRP A C 1
ATOM 727 O O . TRP A 1 91 ? -5.178 -5.208 -3.401 1.00 84.38 91 TRP A O 1
ATOM 737 N N . ILE A 1 92 ? -6.504 -3.409 -3.683 1.00 86.12 92 ILE A N 1
ATOM 738 C CA . ILE A 1 92 ? -7.062 -3.420 -2.330 1.00 86.12 92 ILE A CA 1
ATOM 739 C C . ILE A 1 92 ? -7.824 -4.727 -2.091 1.00 86.12 92 ILE A C 1
ATOM 741 O O . ILE A 1 92 ? -7.650 -5.341 -1.040 1.00 86.12 92 ILE A O 1
ATOM 745 N N . GLU A 1 93 ? -8.640 -5.162 -3.055 1.00 85.75 93 GLU A N 1
ATOM 746 C CA . GLU A 1 93 ? -9.412 -6.407 -2.954 1.00 85.75 93 GLU A CA 1
ATOM 747 C C . GLU A 1 93 ? -8.491 -7.622 -2.836 1.00 85.75 93 GLU A C 1
ATOM 749 O O . GLU A 1 93 ? -8.602 -8.385 -1.874 1.00 85.75 93 GLU A O 1
ATOM 754 N N . LYS A 1 94 ? -7.492 -7.726 -3.720 1.00 86.56 94 LYS A N 1
ATOM 755 C CA . LYS A 1 94 ? -6.513 -8.818 -3.692 1.00 86.56 94 LYS A CA 1
ATOM 756 C C . LYS A 1 94 ? -5.747 -8.890 -2.368 1.00 86.56 94 LYS A C 1
ATOM 758 O O . LYS A 1 94 ? -5.546 -9.969 -1.811 1.00 86.56 94 LYS A O 1
ATOM 763 N N . TRP A 1 95 ? -5.306 -7.748 -1.838 1.00 86.31 95 TRP A N 1
ATOM 764 C CA . TRP A 1 95 ? -4.613 -7.720 -0.549 1.00 86.31 95 TRP A CA 1
ATOM 765 C C . TRP A 1 95 ? -5.544 -8.032 0.617 1.00 86.31 95 TRP A C 1
ATOM 767 O O . TRP A 1 95 ? -5.108 -8.670 1.573 1.00 86.31 95 TRP A O 1
ATOM 777 N N . HIS A 1 96 ? -6.806 -7.610 0.565 1.00 83.50 96 HIS A N 1
ATOM 778 C CA . HIS A 1 96 ? -7.787 -7.949 1.589 1.00 83.50 96 HIS A CA 1
ATOM 779 C C . HIS A 1 96 ? -7.989 -9.467 1.678 1.00 83.50 96 HIS A C 1
ATOM 781 O O . HIS A 1 96 ? -7.924 -10.024 2.774 1.00 83.50 96 HIS A O 1
ATOM 787 N N . GLU A 1 97 ? -8.151 -10.147 0.542 1.00 81.50 97 GLU A N 1
ATOM 788 C CA . GLU A 1 97 ? -8.241 -11.611 0.488 1.00 81.50 97 GLU A CA 1
ATOM 789 C C . GLU A 1 97 ? -6.990 -12.282 1.077 1.00 81.50 97 GLU A C 1
ATOM 791 O O . GLU A 1 97 ? -7.099 -13.173 1.921 1.00 81.50 97 GLU A O 1
ATOM 796 N N . GLU A 1 98 ? -5.795 -11.810 0.714 1.00 75.19 98 GLU A N 1
ATOM 797 C CA . GLU A 1 98 ? -4.539 -12.372 1.220 1.00 75.19 98 GLU A CA 1
ATOM 798 C C . GLU A 1 98 ? -4.353 -12.160 2.735 1.00 75.19 98 GLU A C 1
ATOM 800 O O . GLU A 1 98 ? -3.881 -13.062 3.429 1.00 75.19 98 GLU A O 1
ATOM 805 N N . ASN A 1 99 ? -4.761 -11.009 3.284 1.00 72.19 99 ASN A N 1
ATOM 806 C CA . ASN A 1 99 ? -4.688 -10.755 4.730 1.00 72.19 99 ASN A CA 1
ATOM 807 C C . ASN A 1 99 ? -5.660 -11.643 5.520 1.00 72.19 99 ASN A C 1
ATOM 809 O O . ASN A 1 99 ? -5.307 -12.105 6.604 1.00 72.19 99 ASN A O 1
ATOM 813 N N . VAL A 1 100 ? -6.841 -11.947 4.971 1.00 66.88 100 VAL A N 1
ATOM 814 C CA . VAL A 1 100 ? -7.779 -12.902 5.585 1.00 66.88 100 VAL A CA 1
ATOM 815 C C . VAL A 1 100 ? -7.186 -14.314 5.619 1.00 66.88 100 VAL A C 1
ATOM 817 O O . VAL A 1 100 ? -7.324 -15.006 6.626 1.00 66.88 100 VAL A O 1
ATOM 820 N N . VAL A 1 101 ? -6.494 -14.739 4.555 1.00 64.62 101 VAL A N 1
ATOM 821 C CA . VAL A 1 101 ? -5.835 -16.057 4.501 1.00 64.62 101 VAL A CA 1
ATOM 822 C C . VAL A 1 101 ? -4.649 -16.133 5.459 1.00 64.62 101 VAL A C 1
ATOM 824 O O . VAL A 1 101 ? -4.472 -17.148 6.119 1.00 64.62 101 VAL A O 1
ATOM 827 N N . ARG A 1 102 ? -3.850 -15.068 5.569 1.00 59.47 102 ARG A N 1
ATOM 828 C CA . ARG A 1 102 ? -2.643 -15.037 6.412 1.00 59.47 102 ARG A CA 1
ATOM 829 C C . ARG A 1 102 ? -2.934 -14.874 7.909 1.00 59.47 102 ARG A C 1
ATOM 831 O O . ARG A 1 102 ? -2.044 -15.100 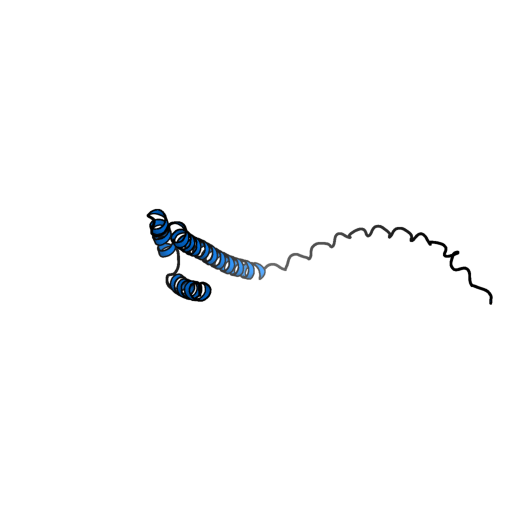8.722 1.00 59.47 102 ARG A O 1
ATOM 838 N N . SER A 1 103 ? -4.149 -14.446 8.252 1.00 56.41 103 SER A N 1
ATOM 839 C CA . SER A 1 103 ? -4.640 -14.315 9.627 1.00 56.41 103 SER A CA 1
ATOM 840 C C . SER A 1 103 ? -5.381 -15.565 10.134 1.00 56.41 103 SER A C 1
ATOM 842 O O . SER A 1 103 ? -5.798 -15.575 11.294 1.00 56.41 103 SER A O 1
ATOM 844 N N . ARG A 1 104 ? -5.581 -16.582 9.285 1.00 49.06 104 ARG A N 1
ATOM 845 C CA . ARG A 1 104 ? -6.014 -17.932 9.682 1.00 49.06 104 ARG A CA 1
ATOM 846 C C . ARG A 1 104 ? -4.807 -18.821 9.940 1.00 49.06 104 ARG A C 1
ATOM 848 O O . ARG A 1 104 ? -4.931 -19.675 10.842 1.00 49.06 104 ARG A O 1
#